Protein AF-A0ABD1BS81-F1 (afdb_monomer_lite)

Sequence (98 aa):
MELTRKFFPRETLDEKENAFQDICKGTQTVREYELEFGSLRRFTGRVMDEEELIRRFMKGLREDIRSRCSLREYRSMVKLVENAAIQEVGLAEEQKLI

Radius of gyration: 15.02 Å; chains: 1; bounding box: 29×25×58 Å

Structure (mmCIF, N/CA/C/O backbone):
data_AF-A0ABD1BS81-F1
#
_entry.id   AF-A0ABD1BS81-F1
#
loop_
_atom_site.group_PDB
_atom_site.id
_atom_site.type_symbol
_atom_site.label_atom_id
_atom_site.label_alt_id
_atom_site.label_comp_id
_atom_site.label_asym_id
_atom_site.label_entity_id
_atom_site.label_seq_id
_atom_site.pdbx_PDB_ins_code
_atom_site.Cartn_x
_atom_site.Cartn_y
_atom_site.Cartn_z
_atom_site.occupancy
_atom_site.B_iso_or_equiv
_atom_site.auth_seq_id
_atom_site.auth_comp_id
_atom_site.auth_asym_id
_atom_site.auth_atom_id
_atom_site.pdbx_PDB_model_num
ATOM 1 N N . MET A 1 1 ? 8.711 -0.017 -38.536 1.00 41.25 1 MET A N 1
ATOM 2 C CA . MET A 1 1 ? 9.134 0.562 -37.245 1.00 41.25 1 MET A CA 1
ATOM 3 C C . MET A 1 1 ? 8.868 -0.473 -36.170 1.00 41.25 1 MET A C 1
ATOM 5 O O . MET A 1 1 ? 7.716 -0.754 -35.866 1.00 41.25 1 MET A O 1
ATOM 9 N N . GLU A 1 2 ? 9.933 -1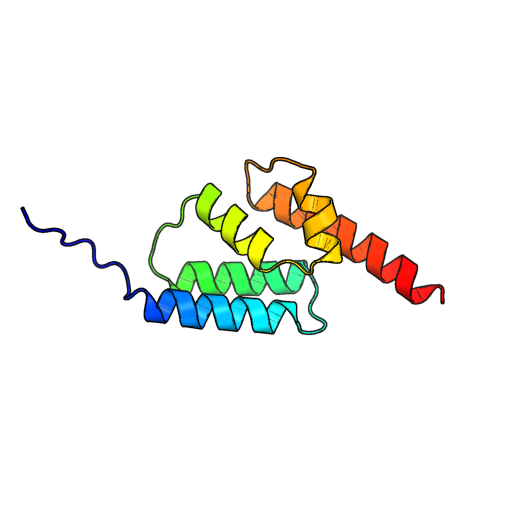.122 -35.712 1.00 42.81 2 GLU A N 1
ATOM 10 C CA . GLU A 1 2 ? 9.911 -2.218 -34.742 1.00 42.81 2 GLU A CA 1
ATOM 11 C C . GLU A 1 2 ? 9.481 -1.728 -33.354 1.00 42.81 2 GLU A C 1
ATOM 13 O O . GLU A 1 2 ? 10.185 -0.967 -32.694 1.00 42.81 2 GLU A O 1
ATOM 18 N N . LEU A 1 3 ? 8.327 -2.203 -32.879 1.00 51.69 3 LEU A N 1
ATOM 19 C CA . LEU A 1 3 ? 7.943 -2.144 -31.468 1.00 51.69 3 LEU A CA 1
ATOM 20 C C . LEU A 1 3 ? 8.678 -3.252 -30.701 1.00 51.69 3 LEU A C 1
ATOM 22 O O . LEU A 1 3 ? 8.072 -4.107 -30.063 1.00 51.69 3 LEU A O 1
ATOM 26 N N . THR A 1 4 ? 10.010 -3.233 -30.723 1.00 48.16 4 THR A N 1
ATOM 27 C CA . THR A 1 4 ? 10.833 -3.971 -29.759 1.00 48.16 4 THR A CA 1
ATOM 28 C C . THR A 1 4 ? 10.792 -3.250 -28.419 1.00 48.16 4 THR A C 1
ATOM 30 O O . THR A 1 4 ? 11.791 -2.748 -27.911 1.00 48.16 4 THR A O 1
ATOM 33 N N . ARG A 1 5 ? 9.614 -3.206 -27.805 1.00 49.78 5 ARG A N 1
ATOM 34 C CA . ARG A 1 5 ? 9.540 -3.140 -26.355 1.00 49.78 5 ARG A CA 1
ATOM 35 C C . ARG A 1 5 ? 9.228 -4.555 -25.923 1.00 49.78 5 ARG A C 1
ATOM 37 O O . ARG A 1 5 ? 8.099 -5.009 -26.066 1.00 49.78 5 ARG A O 1
ATOM 44 N N . LYS A 1 6 ? 10.263 -5.255 -25.452 1.00 49.19 6 LYS A N 1
ATOM 45 C CA . LYS A 1 6 ? 10.157 -6.500 -24.684 1.00 49.19 6 LYS A CA 1
ATOM 46 C C . LYS A 1 6 ? 9.360 -6.200 -23.412 1.00 49.19 6 LYS A C 1
ATOM 48 O O . LYS A 1 6 ? 9.905 -6.070 -22.323 1.00 49.19 6 LYS A O 1
ATOM 53 N N . PHE A 1 7 ? 8.068 -5.974 -23.571 1.00 50.44 7 PHE A N 1
ATOM 54 C CA . PHE A 1 7 ? 7.123 -6.010 -22.488 1.00 50.44 7 PHE A CA 1
ATOM 55 C C . PHE A 1 7 ? 6.834 -7.481 -22.292 1.00 50.44 7 PHE A C 1
ATOM 57 O O . PHE A 1 7 ? 6.398 -8.154 -23.225 1.00 50.44 7 PHE A O 1
ATOM 64 N N . PHE A 1 8 ? 7.152 -7.982 -21.103 1.00 49.03 8 PHE A N 1
ATOM 65 C CA . PHE A 1 8 ? 6.663 -9.275 -20.654 1.00 49.03 8 PHE A CA 1
ATOM 66 C C . PHE A 1 8 ? 5.196 -9.436 -21.088 1.00 49.03 8 PHE A C 1
ATOM 68 O O . PHE A 1 8 ? 4.441 -8.456 -20.996 1.00 49.03 8 PHE A O 1
ATOM 75 N N . PRO A 1 9 ? 4.811 -10.607 -21.626 1.00 54.69 9 PRO A N 1
ATOM 76 C CA . PRO A 1 9 ? 3.460 -10.826 -22.123 1.00 54.69 9 PRO A CA 1
ATOM 77 C C . PRO A 1 9 ? 2.448 -10.434 -21.041 1.00 54.69 9 PRO A C 1
ATOM 79 O O . PRO A 1 9 ? 2.702 -10.621 -19.850 1.00 54.69 9 PRO A O 1
ATOM 82 N N . ARG A 1 10 ? 1.312 -9.851 -21.451 1.00 52.16 10 ARG A N 1
ATOM 83 C CA . ARG A 1 10 ? 0.230 -9.426 -20.538 1.00 52.16 10 ARG A CA 1
ATOM 84 C C . ARG A 1 10 ? -0.148 -10.520 -19.535 1.00 52.16 10 ARG A C 1
ATOM 86 O O . ARG A 1 10 ? -0.490 -10.174 -18.415 1.00 52.16 10 ARG A O 1
ATOM 93 N N . GLU A 1 11 ? -0.004 -11.789 -19.911 1.00 53.78 11 GLU A N 1
ATOM 94 C CA . GLU A 1 11 ? -0.183 -12.955 -19.038 1.00 53.78 11 GLU A CA 1
ATOM 95 C C . GLU A 1 11 ? 0.683 -12.921 -17.778 1.00 53.78 11 GLU A C 1
ATOM 97 O O . GLU A 1 11 ? 0.139 -13.026 -16.691 1.00 53.78 11 GLU A O 1
ATOM 102 N N . THR A 1 12 ? 1.990 -12.656 -17.861 1.00 57.53 12 THR A N 1
ATOM 103 C CA . THR A 1 12 ? 2.839 -12.642 -16.654 1.00 57.53 12 THR A CA 1
ATOM 104 C C . THR A 1 12 ? 2.491 -11.475 -15.731 1.00 57.53 12 THR A C 1
ATOM 106 O O . THR A 1 12 ? 2.648 -11.560 -14.518 1.00 57.53 12 THR A O 1
ATOM 109 N N . LEU A 1 13 ? 2.018 -10.360 -16.293 1.00 57.53 13 LEU A N 1
ATOM 110 C CA . LEU A 1 13 ? 1.512 -9.239 -15.502 1.00 57.53 13 LEU A CA 1
ATOM 111 C C . LEU A 1 13 ? 0.181 -9.581 -14.828 1.00 57.53 13 LEU A C 1
ATOM 113 O O . LEU A 1 13 ? -0.008 -9.190 -13.683 1.00 57.53 13 LEU A O 1
ATOM 117 N N . ASP A 1 14 ? -0.699 -10.310 -15.511 1.00 60.44 14 ASP A N 1
ATOM 118 C CA . ASP A 1 14 ? -2.005 -10.734 -15.003 1.00 60.44 14 ASP A CA 1
ATOM 119 C C . ASP A 1 14 ? -1.880 -11.824 -13.929 1.00 60.44 14 ASP A C 1
ATOM 121 O O . ASP A 1 14 ? -2.479 -11.711 -12.864 1.00 60.44 14 ASP A O 1
ATOM 125 N N . GLU A 1 15 ? -1.007 -12.813 -14.131 1.00 62.59 15 GLU A N 1
ATOM 126 C CA . GLU A 1 15 ? -0.674 -13.835 -13.130 1.00 62.59 15 GLU A CA 1
ATOM 127 C C . GLU A 1 15 ? -0.078 -13.206 -11.870 1.00 62.59 15 GLU A C 1
ATOM 129 O O . GLU A 1 15 ? -0.400 -13.594 -10.748 1.00 62.59 15 GLU A O 1
ATOM 134 N N . LYS A 1 16 ? 0.778 -12.192 -12.040 1.00 63.19 16 LYS A N 1
ATOM 135 C CA . LYS A 1 16 ? 1.350 -11.457 -10.912 1.00 63.19 16 LYS A CA 1
ATOM 136 C C . LYS A 1 16 ? 0.322 -10.540 -10.263 1.00 63.19 16 LYS A C 1
ATOM 138 O O . LYS A 1 16 ? 0.344 -10.427 -9.046 1.00 63.19 16 LYS A O 1
ATOM 143 N N . GLU A 1 17 ? -0.587 -9.930 -11.023 1.00 60.53 17 GLU A N 1
ATOM 144 C CA . GLU A 1 17 ? -1.713 -9.157 -10.484 1.00 60.53 17 GLU A CA 1
ATOM 145 C C . GLU A 1 17 ? -2.701 -10.053 -9.714 1.00 60.53 17 GLU A C 1
ATOM 147 O O . GLU A 1 17 ? -3.246 -9.629 -8.696 1.00 60.53 17 GLU A O 1
ATOM 152 N N . ASN A 1 18 ? -2.876 -11.306 -10.138 1.00 63.03 18 ASN A N 1
ATOM 153 C CA . ASN A 1 18 ? -3.629 -12.328 -9.414 1.00 63.03 18 ASN A CA 1
ATOM 154 C C . ASN A 1 18 ? -2.910 -12.773 -8.136 1.00 63.03 18 ASN A C 1
ATOM 156 O O . ASN A 1 18 ? -3.533 -12.779 -7.079 1.00 63.03 18 ASN A O 1
ATOM 160 N N . ALA A 1 19 ? -1.603 -13.051 -8.191 1.00 62.56 19 ALA A N 1
ATOM 161 C CA . ALA A 1 19 ? -0.805 -13.329 -6.992 1.00 62.56 19 ALA A CA 1
ATOM 162 C C . ALA A 1 19 ? -0.859 -12.154 -5.999 1.00 62.56 19 ALA A C 1
ATOM 164 O O . ALA A 1 19 ? -0.962 -12.348 -4.794 1.00 62.56 19 ALA A O 1
ATOM 165 N N . PHE A 1 20 ? -0.881 -10.925 -6.514 1.00 62.59 20 PHE A N 1
ATOM 166 C CA . PHE A 1 20 ? -1.088 -9.710 -5.733 1.00 62.59 20 PHE A CA 1
ATOM 167 C C . PHE A 1 20 ? -2.454 -9.651 -5.045 1.00 62.59 20 PHE A C 1
ATOM 169 O O . PHE A 1 20 ? -2.549 -9.292 -3.870 1.00 62.59 20 PHE A O 1
ATOM 176 N N . GLN A 1 21 ? -3.516 -9.991 -5.776 1.00 57.75 21 GLN A N 1
ATOM 177 C CA . GLN A 1 21 ? -4.867 -10.072 -5.225 1.00 57.75 21 GLN A CA 1
ATOM 178 C C . GLN A 1 21 ? -4.998 -11.190 -4.186 1.00 57.75 21 GLN A C 1
ATOM 180 O O . GLN A 1 21 ? -5.767 -11.033 -3.241 1.00 57.75 21 GLN A O 1
ATOM 185 N N . ASP A 1 22 ? -4.258 -12.287 -4.339 1.00 57.16 22 ASP A N 1
ATOM 186 C CA . ASP A 1 22 ? -4.241 -13.403 -3.392 1.00 57.16 22 ASP A CA 1
ATOM 187 C C . ASP A 1 22 ? -3.542 -13.025 -2.073 1.00 57.16 22 ASP A C 1
ATOM 189 O O . ASP A 1 22 ? -4.124 -13.185 -1.001 1.00 57.16 22 ASP A O 1
ATOM 193 N N . ILE A 1 23 ? -2.375 -12.371 -2.152 1.00 57.34 23 ILE A N 1
ATOM 194 C CA . ILE A 1 23 ? -1.637 -11.821 -0.995 1.00 57.34 23 ILE A CA 1
ATOM 195 C C . ILE A 1 23 ? -2.517 -10.853 -0.186 1.00 57.34 23 ILE A C 1
ATOM 197 O O . ILE A 1 23 ? -2.578 -10.927 1.039 1.00 57.34 23 ILE A O 1
ATOM 201 N N . CYS A 1 24 ? -3.265 -9.973 -0.860 1.00 55.94 24 CYS A N 1
ATOM 202 C CA . CYS A 1 24 ? -4.168 -9.022 -0.200 1.00 55.94 24 CYS A CA 1
ATOM 203 C C . CYS A 1 24 ? -5.373 -9.686 0.497 1.00 55.94 24 CYS A C 1
ATOM 205 O O . CYS A 1 24 ? -5.899 -9.182 1.498 1.00 55.94 24 CYS A O 1
ATOM 207 N N . LYS A 1 25 ? -5.837 -10.819 -0.043 1.00 54.38 25 LYS A N 1
ATOM 208 C CA . LYS A 1 25 ? -6.904 -11.620 0.568 1.00 54.38 25 LYS A CA 1
ATOM 209 C C . LYS A 1 25 ? -6.408 -12.393 1.793 1.00 54.38 25 LYS A C 1
ATOM 211 O O . LYS A 1 25 ? -7.221 -12.717 2.657 1.00 54.38 25 LYS A O 1
ATOM 216 N N . GLY A 1 26 ? -5.100 -12.633 1.908 1.00 56.47 26 GLY A N 1
ATOM 217 C CA . GLY A 1 26 ? -4.465 -13.148 3.117 1.00 56.47 26 GLY A CA 1
ATOM 218 C C . GLY A 1 26 ? -4.584 -12.181 4.300 1.00 56.47 26 GLY A C 1
ATOM 219 O O . GLY A 1 26 ? -4.864 -10.992 4.155 1.00 56.47 26 GLY A O 1
ATOM 220 N N . THR A 1 27 ? -4.373 -12.670 5.517 1.00 58.66 27 THR A N 1
ATOM 221 C CA . THR A 1 27 ? -4.295 -11.867 6.756 1.00 58.66 27 THR A CA 1
ATOM 222 C C . THR A 1 27 ? -3.018 -11.014 6.844 1.00 58.66 27 THR A C 1
ATOM 224 O O . THR A 1 27 ? -2.540 -10.747 7.942 1.00 58.66 27 THR A O 1
ATOM 227 N N . GLN A 1 28 ? -2.422 -10.646 5.709 1.00 69.00 28 GLN A N 1
ATOM 228 C CA . GLN A 1 28 ? -1.141 -9.947 5.657 1.00 69.00 28 GLN A CA 1
ATOM 229 C C . GLN A 1 28 ? -1.321 -8.446 5.842 1.00 69.00 28 GLN A C 1
ATOM 231 O O . GLN A 1 28 ? -2.280 -7.857 5.344 1.00 69.00 28 GLN A O 1
ATOM 236 N N . THR A 1 29 ? -0.363 -7.846 6.543 1.00 74.38 29 THR A N 1
ATOM 237 C CA . THR A 1 29 ? -0.340 -6.407 6.806 1.00 74.38 29 THR A CA 1
ATOM 238 C C . THR A 1 29 ? 0.158 -5.606 5.604 1.00 74.38 29 THR A C 1
ATOM 240 O O . THR A 1 29 ? 0.934 -6.101 4.781 1.00 74.38 29 THR A O 1
ATOM 243 N N . VAL A 1 30 ? -0.185 -4.319 5.532 1.00 79.44 30 VAL A N 1
ATOM 244 C CA . VAL A 1 30 ? 0.301 -3.375 4.512 1.00 79.44 30 VAL A CA 1
ATOM 245 C C . VAL A 1 30 ? 1.834 -3.338 4.452 1.00 79.44 30 VAL A C 1
ATOM 247 O O . VAL A 1 30 ? 2.404 -3.140 3.380 1.00 79.44 30 VAL A O 1
ATOM 250 N N . ARG A 1 31 ? 2.524 -3.564 5.578 1.00 79.56 31 ARG A N 1
ATOM 251 C CA . ARG A 1 31 ? 3.997 -3.628 5.623 1.00 79.56 31 ARG A CA 1
ATOM 252 C C . ARG A 1 31 ? 4.554 -4.900 4.989 1.00 79.56 31 ARG A C 1
ATOM 254 O O . ARG A 1 31 ? 5.536 -4.824 4.258 1.00 79.56 31 ARG A O 1
ATOM 261 N N . GLU A 1 32 ? 3.950 -6.057 5.248 1.00 79.31 32 GLU A N 1
ATOM 262 C CA . GLU A 1 32 ? 4.328 -7.307 4.569 1.00 79.31 32 GLU A CA 1
ATOM 263 C C . GLU A 1 32 ? 4.050 -7.214 3.070 1.00 79.31 32 GLU A C 1
ATOM 265 O O . GLU A 1 32 ? 4.868 -7.618 2.244 1.00 79.31 32 GLU A O 1
ATOM 270 N N . TYR A 1 33 ? 2.927 -6.590 2.727 1.00 77.38 33 TYR A N 1
ATOM 271 C CA . TYR A 1 33 ? 2.551 -6.304 1.358 1.00 77.38 33 TYR A CA 1
ATOM 272 C C . TYR A 1 33 ? 3.565 -5.391 0.649 1.00 77.38 33 TYR A C 1
ATOM 274 O O . TYR A 1 33 ? 3.950 -5.677 -0.482 1.00 77.38 33 TYR A O 1
ATOM 282 N N . GLU A 1 34 ? 4.065 -4.333 1.303 1.00 80.19 34 GLU A N 1
ATOM 283 C CA . GLU A 1 34 ? 5.126 -3.468 0.759 1.00 80.19 34 GLU A CA 1
ATOM 284 C C . GLU A 1 34 ? 6.408 -4.255 0.440 1.00 80.19 34 GLU A C 1
ATOM 286 O O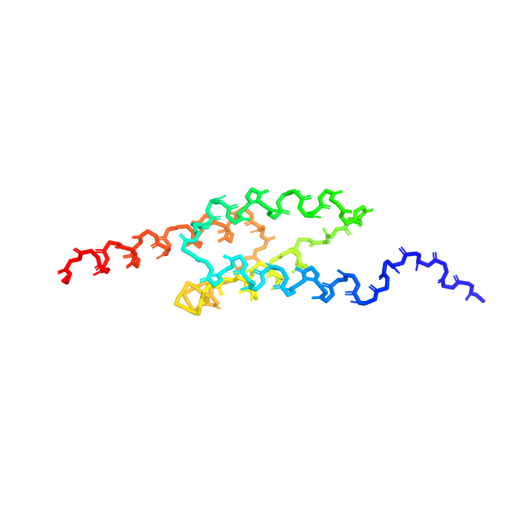 . GLU A 1 34 ? 6.995 -4.075 -0.631 1.00 80.19 34 GLU A O 1
ATOM 291 N N . LEU A 1 35 ? 6.829 -5.151 1.339 1.00 80.06 35 LEU A N 1
ATOM 292 C CA . LEU A 1 35 ? 8.039 -5.961 1.170 1.00 80.06 35 LEU A CA 1
ATOM 293 C C . LEU A 1 35 ? 7.929 -6.903 -0.035 1.00 80.06 35 LEU A C 1
ATOM 295 O O . LEU A 1 35 ? 8.823 -6.926 -0.890 1.00 80.06 35 LEU A O 1
ATOM 299 N N . GLU A 1 36 ? 6.811 -7.621 -0.150 1.00 76.88 36 GLU A N 1
ATOM 300 C CA . GLU A 1 36 ? 6.529 -8.474 -1.309 1.00 76.88 36 GLU A CA 1
ATOM 301 C C . GLU A 1 36 ? 6.418 -7.649 -2.596 1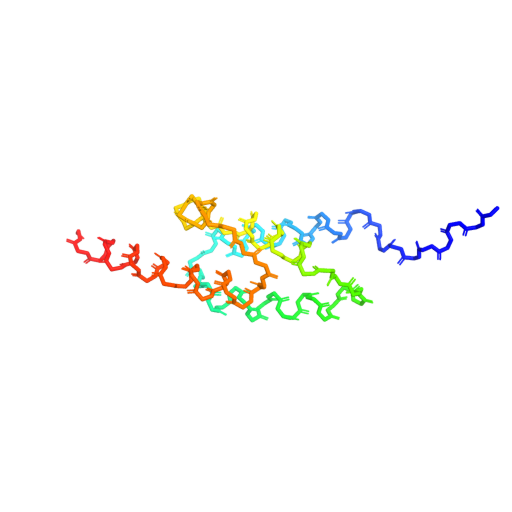.00 76.88 36 GLU A C 1
ATOM 303 O O . GLU A 1 36 ? 6.913 -8.047 -3.654 1.00 76.88 36 GLU A O 1
ATOM 308 N N . PHE A 1 37 ? 5.874 -6.435 -2.506 1.00 76.62 37 PHE A N 1
ATOM 309 C CA . PHE A 1 37 ? 5.798 -5.513 -3.632 1.00 76.62 37 PHE A CA 1
ATOM 310 C C . PHE A 1 37 ? 7.162 -5.012 -4.100 1.00 76.62 37 PHE A C 1
ATOM 312 O O . PHE A 1 37 ? 7.416 -4.945 -5.308 1.00 76.62 37 PHE A O 1
ATOM 319 N N . GLY A 1 38 ? 8.082 -4.741 -3.175 1.00 75.50 38 GLY A N 1
ATOM 320 C CA . GLY A 1 38 ? 9.479 -4.454 -3.490 1.00 75.50 38 GLY A CA 1
ATOM 321 C C . GLY A 1 38 ? 10.167 -5.620 -4.205 1.00 75.50 38 GLY A C 1
ATOM 322 O O . GLY A 1 38 ? 10.882 -5.409 -5.191 1.00 75.50 38 GLY A O 1
ATOM 323 N N . SER A 1 39 ? 9.902 -6.849 -3.756 1.00 74.62 39 SER A N 1
ATOM 324 C CA . SER A 1 39 ? 10.405 -8.073 -4.384 1.00 74.62 39 SER A CA 1
ATOM 325 C C . SER A 1 39 ? 9.869 -8.212 -5.811 1.00 74.62 39 SER A C 1
ATOM 327 O O . SER A 1 39 ? 10.639 -8.326 -6.768 1.00 74.62 39 SER A O 1
ATOM 329 N N . LEU A 1 40 ? 8.556 -8.070 -6.001 1.00 69.50 40 LEU A N 1
ATOM 330 C CA . LEU A 1 40 ? 7.916 -8.227 -7.305 1.00 69.50 40 LEU A CA 1
ATOM 331 C C . LEU A 1 40 ? 8.346 -7.143 -8.301 1.00 69.50 40 LEU A C 1
ATOM 333 O O . LEU A 1 40 ? 8.650 -7.458 -9.454 1.00 69.50 40 LEU A O 1
ATOM 337 N N . ARG A 1 41 ? 8.498 -5.888 -7.853 1.00 68.75 41 ARG A N 1
ATOM 338 C CA . ARG A 1 41 ? 9.097 -4.806 -8.656 1.00 68.75 41 ARG A CA 1
ATOM 339 C C . ARG A 1 41 ? 10.477 -5.209 -9.176 1.00 68.75 41 ARG A C 1
ATOM 341 O O . ARG A 1 41 ? 10.765 -5.002 -10.354 1.00 68.75 41 ARG A O 1
ATOM 348 N N . ARG A 1 42 ? 11.306 -5.832 -8.334 1.00 67.81 42 ARG A N 1
ATOM 349 C CA . ARG A 1 42 ? 12.642 -6.317 -8.707 1.00 67.81 42 ARG A CA 1
ATOM 350 C C . ARG A 1 42 ? 12.586 -7.486 -9.696 1.00 67.81 42 ARG A C 1
ATOM 352 O O . ARG A 1 42 ? 13.413 -7.538 -10.602 1.00 67.81 42 ARG A O 1
ATOM 359 N N . PHE A 1 43 ? 11.591 -8.367 -9.576 1.00 57.81 43 PHE A N 1
ATOM 360 C CA . PHE A 1 43 ? 11.385 -9.499 -10.489 1.00 57.81 43 PHE A CA 1
ATOM 361 C C . PHE A 1 43 ? 10.863 -9.101 -11.873 1.00 57.81 43 PHE A C 1
ATOM 363 O O . PHE A 1 43 ? 11.181 -9.769 -12.852 1.00 57.81 43 PHE A O 1
ATOM 370 N N . THR A 1 44 ? 10.089 -8.018 -11.990 1.00 60.94 44 THR A N 1
ATOM 371 C CA . THR A 1 44 ? 9.529 -7.608 -13.293 1.00 60.94 44 THR A CA 1
ATOM 372 C C . THR A 1 44 ? 10.572 -7.075 -14.278 1.00 60.94 44 THR A C 1
ATOM 374 O O . THR A 1 44 ? 10.251 -6.907 -15.453 1.00 60.94 44 THR A O 1
ATOM 377 N N . GLY A 1 45 ? 11.801 -6.773 -13.830 1.00 60.41 45 GLY A N 1
ATOM 378 C CA . GLY A 1 45 ? 12.883 -6.252 -14.681 1.00 60.41 45 GLY A CA 1
ATOM 379 C C . GLY A 1 45 ? 12.532 -4.960 -15.435 1.00 60.41 45 GLY A C 1
ATOM 380 O O . GLY A 1 45 ? 13.258 -4.552 -16.339 1.00 60.41 45 GLY A O 1
ATOM 381 N N . ARG A 1 46 ? 11.406 -4.325 -15.089 1.00 64.81 46 ARG A N 1
ATOM 382 C CA . ARG A 1 46 ? 10.818 -3.183 -15.778 1.00 64.81 46 ARG A CA 1
ATOM 383 C C . ARG A 1 46 ? 10.758 -2.019 -14.803 1.00 64.81 46 ARG A C 1
ATOM 385 O O . ARG A 1 46 ? 10.303 -2.165 -13.671 1.00 64.81 46 ARG A O 1
ATOM 392 N N . VAL A 1 47 ? 11.197 -0.850 -15.257 1.00 64.12 47 VAL A N 1
ATOM 393 C CA . VAL A 1 47 ? 10.959 0.398 -14.531 1.00 64.12 47 VAL A CA 1
ATOM 394 C C . VAL A 1 47 ? 9.458 0.664 -14.615 1.00 64.12 47 VAL A C 1
ATOM 396 O O . VAL A 1 47 ? 8.934 0.946 -15.690 1.00 64.12 47 VAL A O 1
ATOM 399 N N . MET A 1 48 ? 8.754 0.442 -13.510 1.00 71.50 48 MET A N 1
ATOM 400 C CA . MET A 1 48 ? 7.378 0.893 -13.356 1.00 71.50 48 MET A CA 1
ATOM 401 C C . MET A 1 48 ? 7.396 2.346 -12.900 1.00 71.50 48 MET A C 1
ATOM 403 O O . MET A 1 48 ? 8.099 2.677 -11.942 1.00 71.50 48 MET A O 1
ATOM 407 N N . ASP A 1 49 ? 6.611 3.178 -13.574 1.00 80.00 49 ASP A N 1
ATOM 408 C CA . ASP A 1 49 ? 6.350 4.546 -13.150 1.00 80.00 49 ASP A CA 1
ATOM 409 C C . ASP A 1 49 ? 5.606 4.573 -11.813 1.00 80.00 49 ASP A C 1
ATOM 411 O O . ASP A 1 49 ? 4.877 3.643 -11.454 1.00 80.00 49 ASP A O 1
ATOM 415 N N . GLU A 1 50 ? 5.779 5.665 -11.075 1.00 80.56 50 GLU A N 1
ATOM 416 C CA . GLU A 1 50 ? 5.188 5.834 -9.747 1.00 80.56 50 GLU A CA 1
ATOM 417 C C . GLU A 1 50 ? 3.653 5.755 -9.797 1.00 80.56 50 GLU A C 1
ATOM 419 O O . GLU A 1 50 ? 3.040 5.129 -8.938 1.00 80.56 50 GLU A O 1
ATOM 424 N N . GLU A 1 51 ? 3.038 6.260 -10.869 1.00 80.75 51 GLU A N 1
ATOM 425 C CA . GLU A 1 51 ? 1.594 6.166 -11.114 1.00 80.75 51 GLU A CA 1
ATOM 426 C C . GLU A 1 51 ? 1.112 4.718 -11.321 1.00 80.75 51 GLU A C 1
ATOM 428 O O . GLU A 1 51 ? 0.088 4.316 -10.766 1.00 80.75 51 GLU A O 1
ATOM 433 N N . GLU A 1 52 ? 1.864 3.900 -12.067 1.00 78.00 52 GLU A N 1
ATOM 434 C CA . GLU A 1 52 ? 1.564 2.473 -12.259 1.00 78.00 52 GLU A CA 1
ATOM 435 C C . GLU A 1 52 ? 1.702 1.701 -10.940 1.00 78.00 52 GLU A C 1
ATOM 437 O O . GLU A 1 52 ? 0.872 0.841 -10.636 1.00 78.00 52 GLU A O 1
ATOM 442 N N . LEU A 1 53 ? 2.725 2.022 -10.138 1.00 78.31 53 LEU A N 1
ATOM 443 C CA . LEU A 1 53 ? 2.926 1.435 -8.811 1.00 78.31 53 LEU A CA 1
ATOM 444 C C . LEU A 1 53 ? 1.744 1.771 -7.891 1.00 78.31 53 LEU A C 1
ATOM 446 O O . LEU A 1 53 ? 1.161 0.864 -7.302 1.00 78.31 53 LEU A O 1
ATOM 450 N N . ILE A 1 54 ? 1.336 3.043 -7.841 1.00 83.44 54 ILE A N 1
ATOM 451 C CA . ILE A 1 54 ? 0.215 3.518 -7.017 1.00 83.44 54 ILE A CA 1
ATOM 452 C C . ILE A 1 54 ? -1.095 2.855 -7.441 1.00 83.44 54 ILE A C 1
ATOM 454 O O . ILE A 1 54 ? -1.833 2.349 -6.593 1.00 83.44 54 ILE A O 1
ATOM 458 N N . ARG A 1 55 ? -1.371 2.791 -8.750 1.00 80.75 55 ARG A N 1
ATOM 459 C CA . ARG A 1 55 ? -2.597 2.182 -9.280 1.00 80.75 55 ARG A CA 1
ATOM 460 C C . ARG A 1 55 ? -2.681 0.694 -8.946 1.00 80.75 55 ARG A C 1
ATOM 462 O O . ARG A 1 55 ? -3.741 0.221 -8.534 1.00 80.75 55 ARG A O 1
ATOM 469 N N . ARG A 1 56 ? -1.574 -0.046 -9.094 1.00 77.19 56 ARG A N 1
ATOM 470 C CA . ARG A 1 56 ? -1.523 -1.478 -8.751 1.00 77.19 56 ARG A CA 1
ATOM 471 C C . ARG A 1 56 ? -1.607 -1.712 -7.254 1.00 77.19 56 ARG A C 1
ATOM 473 O O . ARG A 1 56 ? -2.347 -2.591 -6.830 1.00 77.19 56 ARG A O 1
ATOM 480 N N . PHE A 1 57 ? -0.910 -0.906 -6.461 1.00 79.12 57 PHE A N 1
ATOM 481 C CA . PHE A 1 57 ? -0.964 -1.016 -5.012 1.00 79.12 57 PHE A CA 1
ATOM 482 C C . PHE A 1 57 ? -2.378 -0.761 -4.498 1.00 79.12 57 PHE A C 1
ATOM 484 O O . PHE A 1 57 ? -2.901 -1.609 -3.790 1.00 79.12 57 PHE A O 1
ATOM 491 N N . MET A 1 58 ? -3.048 0.312 -4.944 1.00 81.00 58 MET A N 1
ATOM 492 C CA . MET A 1 58 ? -4.458 0.561 -4.617 1.00 81.00 58 MET A CA 1
ATOM 493 C C . MET A 1 58 ? -5.370 -0.603 -5.019 1.00 81.00 58 MET A C 1
ATOM 495 O O . MET A 1 58 ? -6.229 -1.002 -4.234 1.00 81.00 58 MET A O 1
ATOM 499 N N . LYS A 1 59 ? -5.181 -1.180 -6.214 1.00 76.62 59 LYS A N 1
ATOM 500 C CA . LYS A 1 59 ? -5.958 -2.340 -6.688 1.00 76.62 59 LYS A CA 1
ATOM 501 C C . LYS A 1 59 ? -5.692 -3.616 -5.878 1.00 76.62 59 LYS A C 1
ATOM 503 O O . LYS A 1 59 ? -6.538 -4.507 -5.871 1.00 76.62 59 LYS A O 1
ATOM 508 N N . GLY A 1 60 ? -4.560 -3.700 -5.190 1.00 74.56 60 GLY A N 1
ATOM 509 C CA . GLY A 1 60 ? -4.233 -4.774 -4.258 1.00 74.56 60 GLY A CA 1
ATOM 510 C C . GLY A 1 60 ? -4.369 -4.383 -2.786 1.00 74.56 60 GLY A C 1
ATOM 511 O O . GLY A 1 60 ? -3.848 -5.095 -1.946 1.00 74.56 60 GLY A O 1
ATOM 512 N N . LEU A 1 61 ? -5.033 -3.271 -2.445 1.00 77.50 61 LEU A N 1
ATOM 513 C CA . LEU A 1 61 ? -5.459 -2.988 -1.068 1.00 77.50 61 LEU A CA 1
ATOM 514 C C . LEU A 1 61 ? -6.836 -3.604 -0.804 1.00 77.50 61 LEU A C 1
ATOM 516 O O . LEU A 1 61 ? -7.677 -3.631 -1.713 1.00 77.50 61 LEU A O 1
ATOM 520 N N . ARG A 1 62 ? -7.085 -4.033 0.444 1.00 77.75 62 ARG A N 1
ATOM 521 C CA . ARG A 1 62 ? -8.413 -4.477 0.905 1.00 77.75 62 ARG A CA 1
ATOM 522 C C . ARG A 1 62 ? -9.432 -3.374 0.678 1.00 77.75 62 ARG A C 1
ATOM 524 O O . ARG A 1 62 ? -9.074 -2.204 0.766 1.00 77.75 62 ARG A O 1
ATOM 531 N N . GLU A 1 63 ? -10.680 -3.730 0.394 1.00 78.88 63 GLU A N 1
ATOM 532 C CA . GLU A 1 63 ? -11.723 -2.748 0.078 1.00 78.88 63 GLU A CA 1
ATOM 533 C C . GLU A 1 63 ? -11.876 -1.686 1.179 1.00 78.88 63 GLU A C 1
ATOM 535 O O . GLU A 1 63 ? -11.942 -0.497 0.866 1.00 78.88 63 GLU A O 1
ATOM 540 N N . ASP A 1 64 ? -11.785 -2.085 2.450 1.00 81.31 64 ASP A N 1
ATOM 541 C CA . ASP A 1 64 ? -11.846 -1.183 3.605 1.00 81.31 64 ASP A CA 1
ATOM 542 C C . ASP A 1 64 ? -10.734 -0.119 3.584 1.00 81.31 64 ASP A C 1
ATOM 544 O O . ASP A 1 64 ? -10.988 1.083 3.711 1.00 81.31 64 ASP A O 1
ATOM 548 N N . ILE A 1 65 ? -9.487 -0.547 3.358 1.00 83.12 65 ILE A N 1
ATOM 549 C CA . ILE A 1 65 ? -8.313 0.337 3.297 1.00 83.12 65 ILE A CA 1
ATOM 550 C C . ILE A 1 65 ? -8.337 1.149 1.997 1.00 83.12 65 ILE A C 1
ATOM 552 O O . ILE A 1 65 ? -8.105 2.357 2.000 1.00 83.12 65 ILE A O 1
ATOM 556 N N . ARG A 1 66 ? -8.660 0.505 0.872 1.00 83.75 66 ARG A N 1
ATOM 557 C CA . ARG A 1 66 ? -8.735 1.112 -0.459 1.00 83.75 66 ARG A CA 1
ATOM 558 C C . ARG A 1 66 ? -9.756 2.232 -0.496 1.00 83.75 66 ARG A C 1
ATOM 560 O O . ARG A 1 66 ? -9.453 3.268 -1.075 1.00 83.75 66 ARG A O 1
ATOM 567 N N . SER A 1 67 ? -10.934 2.045 0.093 1.00 84.44 67 SER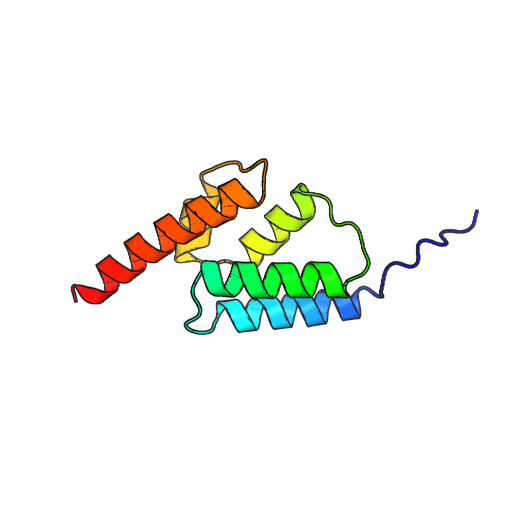 A N 1
ATOM 568 C CA . SER A 1 67 ? -11.979 3.070 0.142 1.00 84.44 67 SER A CA 1
ATOM 569 C C . SER A 1 67 ? -11.462 4.326 0.847 1.00 84.44 67 SER A C 1
ATOM 571 O O . SER A 1 67 ? -11.555 5.428 0.312 1.00 84.44 67 SER A O 1
ATOM 573 N N . ARG A 1 68 ? -10.779 4.150 1.985 1.00 82.00 68 ARG A N 1
ATOM 574 C CA . ARG A 1 68 ? -10.158 5.247 2.744 1.00 82.00 68 ARG A CA 1
ATOM 575 C C . ARG A 1 68 ? -9.006 5.914 1.989 1.00 82.00 68 ARG A C 1
ATOM 577 O O . ARG A 1 68 ? -8.921 7.138 1.979 1.00 82.00 68 ARG A O 1
ATOM 584 N N . CYS A 1 69 ? -8.149 5.134 1.332 1.00 82.88 69 CYS A N 1
ATOM 585 C CA . CYS A 1 69 ? -7.058 5.662 0.512 1.00 82.88 69 CYS A CA 1
ATOM 586 C C . CYS A 1 69 ? -7.567 6.346 -0.766 1.00 82.88 69 CYS A C 1
ATOM 588 O O . CYS A 1 69 ? -7.008 7.355 -1.170 1.00 82.88 69 CYS A O 1
ATOM 590 N N . SER A 1 70 ? -8.649 5.874 -1.388 1.00 80.25 70 SER A N 1
ATOM 591 C CA . SER A 1 70 ? -9.169 6.445 -2.645 1.00 80.25 70 SER A CA 1
ATOM 592 C C . SER A 1 70 ? -9.683 7.878 -2.487 1.00 80.25 70 SER A C 1
ATOM 594 O O . SER A 1 70 ? -9.767 8.609 -3.467 1.00 80.25 70 SER A O 1
ATOM 596 N N . LEU A 1 71 ? -9.984 8.304 -1.256 1.00 80.00 71 LEU A N 1
ATOM 597 C CA . LEU A 1 71 ? -10.346 9.688 -0.936 1.00 80.00 71 LEU A CA 1
ATOM 598 C C . LEU A 1 71 ? -9.166 10.663 -1.059 1.00 80.00 71 LEU A C 1
ATOM 600 O O . LEU A 1 71 ? -9.361 11.876 -0.986 1.00 80.00 71 LEU A O 1
ATOM 604 N N . ARG A 1 72 ? -7.939 10.152 -1.201 1.00 79.69 72 ARG A N 1
ATOM 605 C CA . ARG A 1 72 ? -6.717 10.945 -1.218 1.00 79.69 72 ARG A CA 1
ATOM 606 C C . ARG A 1 72 ? -5.914 10.664 -2.482 1.00 79.69 72 ARG A C 1
ATOM 608 O O . ARG A 1 72 ? -5.683 9.519 -2.856 1.00 79.69 72 ARG A O 1
ATOM 615 N N . GLU A 1 73 ? -5.426 11.725 -3.115 1.00 81.19 73 GLU A N 1
ATOM 616 C CA . GLU A 1 73 ? -4.451 11.589 -4.193 1.00 81.19 73 GLU A CA 1
ATOM 617 C C . GLU A 1 73 ? -3.054 11.355 -3.620 1.00 81.19 73 GLU A C 1
ATOM 619 O O . GLU A 1 73 ? -2.548 12.122 -2.792 1.00 81.19 73 GLU A O 1
ATOM 624 N N . TYR A 1 74 ? -2.402 10.303 -4.107 1.00 84.12 74 TYR A N 1
ATOM 625 C CA . TYR A 1 74 ? -1.013 10.011 -3.798 1.00 84.12 74 TYR A CA 1
ATOM 626 C C . TYR A 1 74 ? -0.181 10.248 -5.045 1.00 84.12 74 TYR A C 1
ATOM 628 O O . TYR A 1 74 ? -0.500 9.748 -6.117 1.00 84.12 74 TYR A O 1
ATOM 636 N N . ARG A 1 75 ? 0.905 11.006 -4.886 1.00 82.75 75 ARG A N 1
ATOM 637 C CA . ARG A 1 75 ? 1.928 11.177 -5.928 1.00 82.75 75 ARG A CA 1
ATOM 638 C C . ARG A 1 75 ? 3.153 10.301 -5.722 1.00 82.75 75 ARG A C 1
ATOM 640 O O . ARG A 1 75 ? 4.015 10.291 -6.584 1.00 82.75 75 ARG A O 1
ATOM 647 N N . SER A 1 76 ? 3.211 9.588 -4.597 1.00 84.75 76 SER A N 1
ATOM 648 C CA . SER A 1 76 ? 4.311 8.688 -4.279 1.00 84.75 76 SER A CA 1
ATOM 649 C C . SER A 1 76 ? 3.825 7.447 -3.563 1.00 84.75 76 SER A C 1
ATOM 651 O O . SER A 1 76 ? 2.976 7.518 -2.670 1.00 84.75 76 SER A O 1
ATOM 653 N N . MET A 1 77 ? 4.439 6.324 -3.926 1.00 82.44 77 MET A N 1
ATOM 654 C CA . MET A 1 77 ? 4.190 5.016 -3.331 1.00 82.44 77 MET A CA 1
ATOM 655 C C . MET A 1 77 ? 4.378 5.039 -1.811 1.00 82.44 77 MET A C 1
ATOM 657 O O . MET A 1 77 ? 3.538 4.532 -1.084 1.00 82.44 77 MET A O 1
ATOM 661 N N . VAL A 1 78 ? 5.428 5.705 -1.326 1.00 84.50 78 VAL A N 1
ATOM 662 C CA . VAL A 1 78 ? 5.721 5.813 0.113 1.00 84.50 78 VAL A CA 1
ATOM 663 C C . VAL A 1 78 ? 4.539 6.426 0.871 1.00 84.50 78 VAL A C 1
ATOM 665 O O . VAL A 1 78 ? 4.056 5.846 1.836 1.00 84.50 78 VAL A O 1
ATOM 668 N N . LYS A 1 79 ? 3.980 7.537 0.368 1.00 88.50 79 LYS A N 1
ATOM 669 C CA . LYS A 1 79 ? 2.821 8.192 0.998 1.00 88.50 79 LYS A CA 1
ATOM 670 C C . LYS A 1 79 ? 1.573 7.314 0.995 1.00 88.50 79 LYS A C 1
ATOM 672 O O . LYS A 1 79 ? 0.792 7.370 1.948 1.00 88.50 79 LYS A O 1
ATOM 677 N N . LEU A 1 80 ? 1.365 6.566 -0.089 1.00 87.12 80 LEU A N 1
ATOM 678 C CA . LEU A 1 80 ? 0.260 5.621 -0.217 1.00 87.12 80 LEU A CA 1
ATOM 679 C C . LEU A 1 80 ? 0.398 4.499 0.814 1.00 87.12 80 LEU A C 1
ATOM 681 O O . LEU A 1 80 ? -0.559 4.238 1.533 1.00 87.12 80 LEU A O 1
ATOM 685 N N . VAL A 1 81 ? 1.581 3.887 0.914 1.00 84.94 81 VAL A N 1
ATOM 686 C CA . VAL A 1 81 ? 1.859 2.788 1.848 1.00 84.94 81 VAL A CA 1
ATOM 687 C C . VAL A 1 81 ? 1.727 3.256 3.294 1.00 84.94 81 VAL A C 1
ATOM 689 O O . VAL A 1 81 ? 1.042 2.605 4.075 1.00 84.94 81 VAL A O 1
ATOM 692 N N . GLU A 1 82 ? 2.297 4.412 3.645 1.00 88.00 82 GLU A N 1
ATOM 693 C CA . GLU A 1 82 ? 2.154 4.982 4.989 1.00 88.00 82 GLU A CA 1
ATOM 694 C C . GLU A 1 82 ? 0.683 5.198 5.357 1.00 88.00 82 GLU A C 1
ATOM 696 O O . GLU A 1 82 ? 0.248 4.800 6.435 1.00 88.00 82 GLU A O 1
ATOM 701 N N . ASN A 1 83 ? -0.113 5.790 4.458 1.00 88.19 83 ASN A N 1
ATOM 702 C CA . ASN A 1 83 ? -1.538 5.987 4.730 1.00 88.19 83 ASN A CA 1
ATOM 703 C C . ASN A 1 83 ? -2.285 4.659 4.816 1.00 88.19 83 ASN A C 1
ATOM 705 O O . ASN A 1 83 ? -3.107 4.494 5.709 1.00 88.19 83 ASN A O 1
ATOM 709 N N . ALA A 1 84 ? -2.006 3.720 3.914 1.00 85.38 84 ALA A N 1
ATOM 710 C CA . ALA A 1 84 ? -2.634 2.410 3.935 1.00 85.38 84 ALA A CA 1
ATOM 711 C C . ALA A 1 84 ? -2.332 1.673 5.248 1.00 85.38 84 ALA A C 1
ATOM 713 O O . ALA A 1 84 ? -3.247 1.110 5.837 1.00 85.38 84 ALA A O 1
ATOM 714 N N . ALA A 1 85 ? -1.095 1.742 5.748 1.00 84.94 85 ALA A N 1
ATOM 715 C CA . ALA A 1 85 ? -0.697 1.127 7.011 1.00 84.94 85 ALA A CA 1
ATOM 716 C C . ALA A 1 85 ? -1.410 1.773 8.206 1.00 84.94 85 ALA A C 1
ATOM 718 O O . ALA A 1 85 ? -1.883 1.072 9.092 1.00 84.94 85 ALA A O 1
ATOM 719 N N . ILE A 1 86 ? -1.546 3.103 8.214 1.00 86.81 86 ILE A N 1
ATOM 720 C CA . ILE A 1 86 ? -2.313 3.814 9.248 1.00 86.81 86 ILE A CA 1
ATOM 721 C C . ILE A 1 86 ? -3.784 3.377 9.227 1.00 86.81 86 ILE A C 1
ATOM 723 O O . ILE A 1 86 ? -4.356 3.097 10.280 1.00 86.81 86 ILE A O 1
ATOM 727 N N . GLN A 1 87 ? -4.389 3.283 8.040 1.00 86.06 87 GLN A N 1
ATOM 728 C CA . GLN A 1 87 ? -5.779 2.847 7.907 1.00 86.06 87 GLN A CA 1
ATOM 729 C C . GLN A 1 87 ? -5.969 1.383 8.298 1.00 86.06 87 GLN A C 1
ATOM 731 O O . GLN A 1 87 ? -6.967 1.061 8.933 1.00 86.06 87 GLN A O 1
ATOM 736 N N . GLU A 1 88 ? -5.019 0.513 7.964 1.00 84.38 88 GLU A N 1
ATOM 737 C CA . GLU A 1 88 ? -5.025 -0.882 8.397 1.00 84.38 88 GLU A CA 1
ATOM 738 C C . GLU A 1 88 ? -4.976 -1.002 9.918 1.00 84.38 88 GLU A C 1
ATOM 740 O O . GLU A 1 88 ? -5.786 -1.725 10.487 1.00 84.38 88 GLU A O 1
ATOM 745 N N . VAL A 1 89 ? -4.070 -0.278 10.581 1.00 82.50 89 VAL A N 1
ATOM 746 C CA . VAL A 1 89 ? -3.959 -0.296 12.045 1.00 82.50 89 VAL A CA 1
ATOM 747 C C . VAL A 1 89 ? -5.244 0.221 12.689 1.00 82.50 89 VAL A C 1
ATOM 749 O O . VAL A 1 89 ? -5.740 -0.409 13.616 1.00 82.50 89 VAL A O 1
ATOM 752 N N . GLY A 1 90 ? -5.832 1.305 12.171 1.00 80.25 90 GLY A N 1
ATOM 753 C CA . GLY A 1 90 ? -7.120 1.809 12.663 1.00 80.25 90 GLY A CA 1
ATOM 754 C C . GLY A 1 90 ? -8.244 0.771 12.562 1.00 80.25 90 GLY A C 1
ATOM 755 O O . GLY A 1 90 ? -8.950 0.526 13.535 1.00 80.25 90 GLY 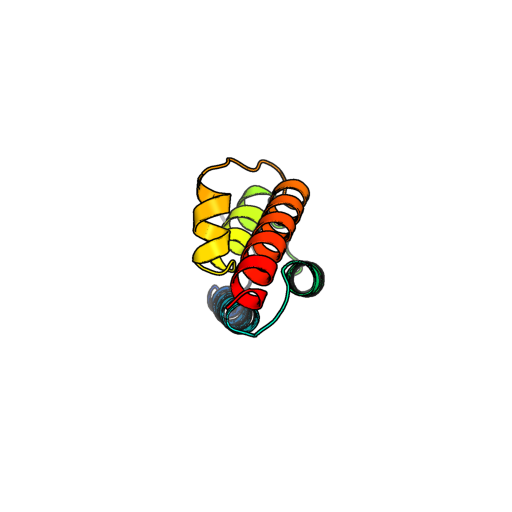A O 1
ATOM 756 N N . LEU A 1 91 ? -8.351 0.092 11.415 1.00 77.69 91 LEU A N 1
ATOM 757 C CA . LEU A 1 91 ? -9.351 -0.958 11.192 1.00 77.69 91 LEU A CA 1
ATOM 758 C C . LEU A 1 91 ? -9.094 -2.214 12.041 1.00 77.69 91 LEU A C 1
ATOM 760 O O . LEU A 1 91 ? -10.037 -2.829 12.537 1.00 77.69 91 LEU A O 1
ATOM 764 N N . ALA A 1 92 ? -7.829 -2.604 12.216 1.00 72.81 92 ALA A N 1
ATOM 765 C CA . ALA A 1 92 ? -7.444 -3.754 13.029 1.00 72.81 92 ALA A CA 1
ATOM 766 C C . ALA A 1 92 ? -7.734 -3.527 14.521 1.00 72.81 92 ALA A C 1
ATOM 768 O O . ALA A 1 92 ? -8.152 -4.456 15.212 1.00 72.81 92 ALA A O 1
ATOM 769 N N . GLU A 1 93 ? -7.548 -2.299 15.013 1.00 69.69 93 GLU A N 1
ATOM 770 C CA . GLU A 1 93 ? -7.898 -1.912 16.384 1.00 69.69 93 GLU A CA 1
ATOM 771 C C 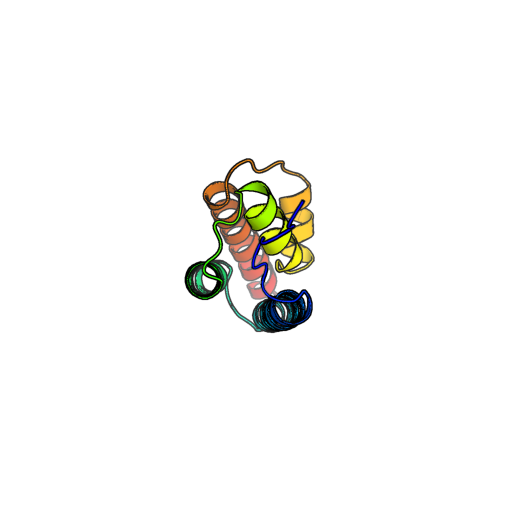. GLU A 1 93 ? -9.425 -1.902 16.590 1.00 69.69 93 GLU A C 1
ATOM 773 O O . GLU A 1 93 ? -9.900 -2.381 17.619 1.00 69.69 93 GLU A O 1
ATOM 778 N N . GLU A 1 94 ? -10.210 -1.458 15.597 1.00 62.16 94 GLU A N 1
ATOM 779 C CA . GLU A 1 94 ? -11.683 -1.532 15.630 1.00 62.16 94 GLU A CA 1
ATOM 780 C C . GLU A 1 94 ? -12.201 -2.983 15.638 1.00 62.16 94 GLU A C 1
ATOM 782 O O . GLU A 1 94 ? -13.142 -3.291 16.368 1.00 62.16 94 GLU A O 1
ATOM 787 N N . GLN A 1 95 ? -11.568 -3.903 14.898 1.00 57.66 95 GLN A N 1
ATOM 788 C CA . GLN A 1 95 ? -11.928 -5.331 14.916 1.00 57.66 95 GLN A CA 1
ATOM 789 C C . GLN A 1 95 ? -11.549 -6.053 16.216 1.00 57.66 95 GLN A C 1
ATOM 791 O O . GLN A 1 95 ? -12.137 -7.085 16.528 1.00 57.66 95 GLN A O 1
ATOM 796 N N . LYS A 1 96 ? -10.578 -5.537 16.975 1.00 55.69 96 LYS A N 1
ATOM 797 C CA . LYS A 1 96 ? -10.147 -6.112 18.261 1.00 55.69 96 LYS A CA 1
ATOM 798 C C . LYS A 1 96 ? -11.063 -5.756 19.430 1.00 55.69 96 LYS A C 1
ATOM 800 O O . LYS A 1 96 ? -10.926 -6.349 20.497 1.00 55.69 96 LYS A O 1
ATOM 805 N N . LEU A 1 97 ? -11.936 -4.766 19.251 1.00 52.38 97 LEU A N 1
ATOM 806 C CA . LEU A 1 97 ? -12.796 -4.234 20.306 1.00 52.38 97 LEU A CA 1
ATOM 807 C C . LEU A 1 97 ? -14.184 -4.901 20.368 1.00 52.38 97 LEU A C 1
ATOM 809 O O . LEU A 1 97 ? -15.029 -4.443 21.138 1.00 52.38 97 LEU A O 1
ATOM 813 N N . ILE A 1 98 ? -14.422 -5.943 19.561 1.00 47.03 98 ILE A N 1
ATOM 814 C CA . ILE A 1 98 ? -15.713 -6.638 19.415 1.00 47.03 98 ILE A CA 1
ATOM 815 C C . ILE A 1 98 ? -15.643 -8.064 19.960 1.00 47.03 98 ILE A C 1
ATOM 817 O O . ILE A 1 98 ? -14.634 -8.751 19.683 1.00 47.03 98 ILE A O 1
#

pLDDT: mean 70.85, std 12.7, range [41.25, 88.5]

Secondary structure (DSSP, 8-state):
---------HHHHHHHHHHHHHHHHTT--HHHHHHHHHHHHHHT-S---HHHHHHHHHHTS-HHHHHHHHTS--SSHHHHHHHHHHHHHHHHHHHTT-

InterPro domains:
  IPR005162 Retrotransposon-derived protein PEG10, N-terminal capsid-like domain [PF03732] (2-63)

Organism: NCBI:txid228776

Foldseek 3Di:
DDPPPPQPPVVVVVVVLVVLLVCQVDPDALVVSVVVLVVVCVVNVDDDDQVNSLVSSLSSHDPQLSVVLVVDDDPGPVVSSVSSRVSRVVVVVVVVVD